Protein AF-A0A0F0CK89-F1 (afdb_monomer_lite)

Foldseek 3Di:
DDDDDDDDDDDDDDDDDDDDDDDDDDDDDPPPPVPPPPPPDLKDWDPDQVRQCVQQVHGDDDPDDDPQWDAWTWIHRGVFKIWTWIAGPVSQWIWIWMDTVPDDPTDTDTDGRD

pLDDT: mean 71.27, std 21.08, range [36.25, 97.25]

Sequence (114 aa):
MMKEIAVLTLCAMMLCDPAVGSGLDAAGEPALAGSMAGMVNPFTECGSLNEAGRRAGFEIQVMKMPEDWGKPVIRVSEERMIELIFRDAAHDREIRVRKAVGSGEMKQLVKNVR

Radius of gyration: 24.5 Å; chains: 1; bounding box: 65×35×48 Å

Secondary structure (DSSP, 8-state):
-----------PPPP---------------------TT-----EEESSHHHHHHHHTS----S---TTSPPPEEEEETTTEEEEEEE-TTS--EEEEEEETT--S--EEEE---

Structure (mmCIF, N/CA/C/O backbone):
data_AF-A0A0F0CK89-F1
#
_entry.id   AF-A0A0F0CK89-F1
#
loop_
_atom_site.group_PDB
_atom_site.id
_atom_site.type_symbol
_atom_site.label_atom_id
_atom_site.label_alt_id
_atom_site.label_comp_id
_atom_site.label_asym_id
_atom_site.label_entity_id
_atom_site.label_seq_id
_atom_site.pdbx_PDB_ins_code
_atom_site.Cartn_x
_atom_site.Cartn_y
_atom_site.Cartn_z
_atom_site.occupancy
_atom_site.B_iso_or_equiv
_atom_site.auth_seq_id
_atom_si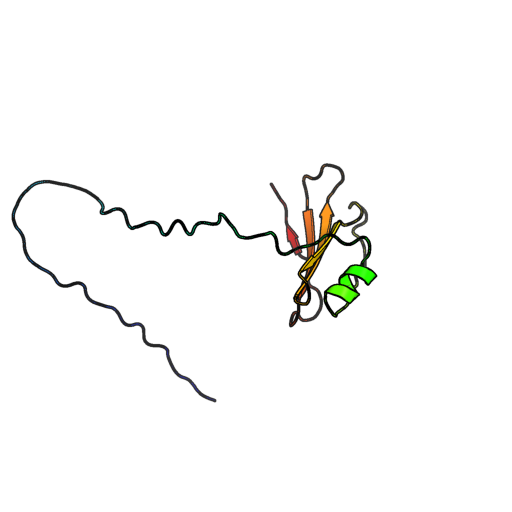te.auth_comp_id
_atom_site.auth_asym_id
_atom_site.auth_atom_id
_atom_site.pdbx_PDB_model_num
ATOM 1 N N . MET A 1 1 ? -34.838 -17.317 14.035 1.00 47.00 1 MET A N 1
ATOM 2 C CA . MET A 1 1 ? -35.070 -17.567 12.597 1.00 47.00 1 MET A CA 1
ATOM 3 C C . MET A 1 1 ? -36.245 -16.709 12.179 1.00 47.00 1 MET A C 1
ATOM 5 O O . MET A 1 1 ? -37.352 -16.992 12.608 1.00 47.00 1 MET A O 1
ATOM 9 N N . MET A 1 2 ? -35.987 -15.631 11.444 1.00 41.84 2 MET A N 1
ATOM 10 C CA . MET A 1 2 ? -37.009 -14.691 10.979 1.00 41.84 2 MET A CA 1
ATOM 11 C C . MET A 1 2 ? -36.812 -14.546 9.471 1.00 41.84 2 MET A C 1
ATOM 13 O O . MET A 1 2 ? -35.717 -14.223 9.015 1.00 41.84 2 MET A O 1
ATOM 17 N N . LYS A 1 3 ? -37.841 -14.934 8.719 1.00 51.50 3 LYS A N 1
ATOM 18 C CA . LYS A 1 3 ? -37.938 -14.870 7.260 1.00 51.50 3 LYS A CA 1
ATOM 19 C C . LYS A 1 3 ? -38.957 -13.786 6.944 1.00 51.50 3 LYS A C 1
ATOM 21 O O . LYS A 1 3 ? -40.140 -14.059 7.082 1.00 51.50 3 LYS A O 1
ATOM 26 N N . GLU A 1 4 ? -38.518 -12.610 6.521 1.00 47.00 4 GLU A N 1
ATOM 27 C CA . GLU A 1 4 ? -39.405 -11.521 6.082 1.00 47.00 4 GLU A CA 1
ATOM 28 C C . GLU A 1 4 ? -38.645 -10.768 4.974 1.00 47.00 4 GLU A C 1
ATOM 30 O O . GLU A 1 4 ? -37.678 -10.065 5.239 1.00 47.00 4 GLU A O 1
ATOM 35 N N . ILE A 1 5 ? -38.739 -11.202 3.712 1.00 54.81 5 ILE A N 1
ATOM 36 C CA . ILE A 1 5 ? -39.702 -10.743 2.692 1.00 54.81 5 ILE A CA 1
ATOM 37 C C . ILE A 1 5 ? -39.852 -9.216 2.717 1.00 54.81 5 ILE A C 1
ATOM 39 O O . ILE A 1 5 ? -40.748 -8.675 3.355 1.00 54.81 5 ILE A O 1
ATOM 43 N N . ALA A 1 6 ? -38.973 -8.534 1.980 1.00 51.34 6 ALA A N 1
ATOM 44 C CA . ALA A 1 6 ? -39.154 -7.134 1.625 1.00 51.34 6 ALA A CA 1
ATOM 45 C C . ALA A 1 6 ? -39.894 -7.046 0.282 1.00 51.34 6 ALA A C 1
ATOM 47 O O . ALA A 1 6 ? -39.439 -7.537 -0.751 1.00 51.34 6 ALA A O 1
ATOM 48 N N . VAL A 1 7 ? -41.078 -6.455 0.376 1.00 49.66 7 VAL A N 1
ATOM 49 C CA . VAL A 1 7 ? -42.101 -6.215 -0.639 1.00 49.66 7 VAL A CA 1
ATOM 50 C C . VAL A 1 7 ? -41.575 -5.312 -1.765 1.00 49.66 7 VAL A C 1
ATOM 52 O O . VAL A 1 7 ? -41.094 -4.210 -1.515 1.00 49.66 7 VAL A O 1
ATOM 55 N N . LEU A 1 8 ? -41.705 -5.773 -3.014 1.00 49.28 8 LEU A N 1
ATOM 56 C CA . LEU A 1 8 ? -41.573 -4.959 -4.227 1.00 49.28 8 LEU A CA 1
ATOM 57 C C . LEU A 1 8 ? -42.870 -4.162 -4.420 1.00 49.28 8 LEU A C 1
ATOM 59 O O . LEU A 1 8 ? -43.863 -4.691 -4.918 1.00 49.28 8 LEU A O 1
ATOM 63 N N . THR A 1 9 ? -42.868 -2.894 -4.017 1.00 62.44 9 THR A N 1
ATOM 64 C CA . THR A 1 9 ? -43.972 -1.971 -4.304 1.00 62.44 9 THR A CA 1
ATOM 65 C C . THR A 1 9 ? -43.781 -1.378 -5.697 1.00 62.44 9 THR A C 1
ATOM 67 O O . THR A 1 9 ? -42.932 -0.518 -5.918 1.00 62.44 9 THR A O 1
ATOM 70 N N . LEU A 1 10 ? -44.580 -1.870 -6.642 1.00 47.88 10 LEU A N 1
ATOM 71 C CA . LEU A 1 10 ? -44.727 -1.350 -7.996 1.00 47.88 10 LEU A CA 1
ATOM 72 C C . LEU A 1 10 ? -45.725 -0.181 -7.960 1.00 47.88 10 LEU A C 1
ATOM 74 O O . LEU A 1 10 ? -46.928 -0.401 -7.832 1.00 47.88 10 LEU A O 1
ATOM 78 N N . CYS A 1 11 ? -45.252 1.061 -8.057 1.00 47.34 11 CYS A N 1
ATOM 79 C CA . CYS A 1 11 ? -46.149 2.199 -8.250 1.00 47.34 11 CYS A CA 1
ATOM 80 C C . CYS A 1 11 ? -46.533 2.295 -9.730 1.00 47.34 11 CYS A C 1
ATOM 82 O O . CYS A 1 11 ? -45.717 2.652 -10.579 1.00 47.34 11 CYS A O 1
ATOM 84 N N . ALA A 1 12 ? -47.788 1.956 -10.023 1.00 52.62 12 ALA A N 1
ATOM 85 C CA . ALA A 1 12 ? -48.433 2.190 -11.305 1.00 52.62 12 ALA A CA 1
ATOM 86 C C . ALA A 1 12 ? -48.516 3.700 -11.579 1.00 52.62 12 ALA A C 1
ATOM 88 O O . ALA A 1 12 ? -49.108 4.444 -10.796 1.00 52.62 12 ALA A O 1
ATOM 89 N N . MET A 1 13 ? -47.929 4.156 -12.686 1.00 59.78 13 MET A N 1
ATOM 90 C CA . MET A 1 13 ? -48.152 5.515 -13.175 1.00 59.78 13 MET A CA 1
ATOM 91 C C . MET A 1 13 ? -49.500 5.569 -13.892 1.00 59.78 13 MET A C 1
ATOM 93 O O . MET A 1 13 ? -49.777 4.776 -14.791 1.00 59.78 13 MET A O 1
ATOM 97 N N . MET A 1 14 ? -50.343 6.488 -13.424 1.00 55.16 14 MET A N 1
ATOM 98 C CA . MET A 1 14 ? -51.661 6.787 -13.967 1.00 55.16 14 MET A CA 1
ATOM 99 C C . MET A 1 14 ? -51.581 7.174 -15.446 1.00 55.16 14 MET A C 1
ATOM 101 O O . MET A 1 14 ? -50.782 8.022 -15.840 1.00 55.16 14 MET A O 1
ATOM 105 N N . LEU A 1 15 ? -52.473 6.572 -16.230 1.00 51.78 15 LEU A N 1
ATOM 106 C CA . LEU A 1 15 ? -52.907 7.056 -17.534 1.00 51.78 15 LEU A CA 1
ATOM 107 C C . LEU A 1 15 ? -53.704 8.357 -17.359 1.00 51.78 15 LEU A C 1
ATOM 109 O O . LEU A 1 15 ? -54.662 8.382 -16.588 1.00 51.78 15 LEU A O 1
ATOM 113 N N . CYS A 1 16 ? -53.348 9.386 -18.128 1.00 47.84 16 CYS A N 1
ATOM 114 C CA . CYS A 1 16 ? -54.278 10.418 -18.580 1.00 47.84 16 CYS A CA 1
ATOM 115 C C . CYS A 1 16 ? -54.104 10.591 -20.096 1.00 47.84 16 CYS A C 1
ATOM 117 O O . CYS A 1 16 ? -52.998 10.790 -20.595 1.00 47.84 16 CYS A O 1
ATOM 119 N N . ASP A 1 17 ? -55.235 10.446 -20.775 1.00 45.72 17 ASP A N 1
ATOM 120 C CA . ASP A 1 17 ? -55.509 10.353 -22.211 1.0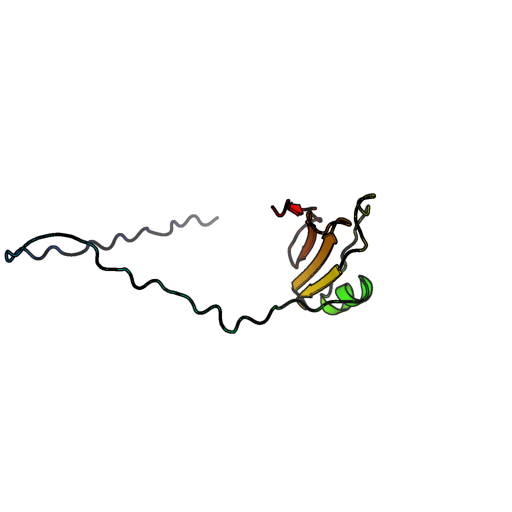0 45.72 17 ASP A CA 1
ATOM 121 C C . ASP A 1 17 ? -55.280 11.659 -23.030 1.00 45.72 17 ASP A C 1
ATOM 123 O O . ASP A 1 17 ? -54.935 12.697 -22.460 1.00 45.72 17 ASP A O 1
ATOM 127 N N . PRO A 1 18 ? -55.408 11.619 -24.380 1.00 50.53 18 PRO A N 1
ATOM 128 C CA . PRO A 1 18 ? -54.529 12.315 -25.318 1.00 50.53 18 PRO A CA 1
ATOM 129 C C . PRO A 1 18 ? -55.102 13.619 -25.889 1.00 50.53 18 PRO A C 1
ATOM 131 O O . PRO A 1 18 ? -56.289 13.731 -26.190 1.00 50.53 18 PRO A O 1
ATOM 134 N N . ALA A 1 19 ? -54.218 14.572 -26.187 1.00 41.25 19 ALA A N 1
ATOM 135 C CA . ALA A 1 19 ? -54.486 15.646 -27.137 1.00 41.25 19 ALA A CA 1
ATOM 136 C C . ALA A 1 19 ? -53.290 15.782 -28.096 1.00 41.25 19 ALA A C 1
ATOM 138 O O . ALA A 1 19 ? -52.221 16.261 -27.738 1.00 41.25 19 ALA A O 1
ATOM 139 N N . VAL A 1 20 ? -53.514 15.244 -29.296 1.00 44.72 20 VAL A N 1
ATOM 140 C CA . VAL A 1 20 ? -52.796 15.348 -30.578 1.00 44.72 20 VAL A CA 1
ATOM 141 C C . VAL A 1 20 ? -51.655 16.379 -30.699 1.00 44.72 20 VAL A C 1
ATOM 143 O O . VAL A 1 20 ? -51.853 17.576 -30.516 1.00 44.72 20 VAL A O 1
ATOM 146 N N . GLY A 1 21 ? -50.487 15.913 -31.169 1.00 37.84 21 GLY A N 1
ATOM 147 C CA . GLY A 1 21 ? -49.463 16.785 -31.758 1.00 37.84 21 GLY A CA 1
ATOM 148 C C . GLY A 1 21 ? -48.035 16.226 -31.793 1.00 37.84 21 GLY A C 1
ATOM 149 O O . GLY A 1 21 ? -47.197 16.692 -31.040 1.00 37.84 21 GLY A O 1
ATOM 150 N N . SER A 1 22 ? -47.768 15.269 -32.689 1.00 40.66 22 SER A N 1
ATOM 151 C CA . SER A 1 22 ? -46.455 14.915 -33.277 1.00 40.66 22 SER A CA 1
ATOM 152 C C . SER A 1 22 ? -45.212 14.708 -32.381 1.00 40.66 22 SER A C 1
ATOM 154 O O . SER A 1 22 ? -44.481 15.644 -32.094 1.00 40.66 22 SER A O 1
ATOM 156 N N . GLY A 1 23 ? -44.884 13.427 -32.151 1.00 36.59 23 GLY A N 1
ATOM 157 C CA . GLY A 1 23 ? -43.559 12.846 -32.440 1.00 36.59 23 GLY A CA 1
ATOM 158 C C . GLY A 1 23 ? -42.375 13.110 -31.492 1.00 36.59 23 GLY A C 1
ATOM 159 O O . GLY A 1 23 ? -41.747 14.149 -31.618 1.00 36.59 23 GLY A O 1
ATOM 160 N N . LEU A 1 24 ? -42.027 12.078 -30.694 1.00 38.62 24 LEU A N 1
ATOM 161 C CA . LEU A 1 24 ? -40.669 11.517 -30.456 1.00 38.62 24 LEU A CA 1
ATOM 162 C C . LEU A 1 24 ? -39.568 12.506 -29.978 1.00 38.62 24 LEU A C 1
ATOM 164 O O . LEU A 1 24 ? -39.221 13.435 -30.688 1.00 38.62 24 LEU A O 1
ATOM 168 N N . ASP A 1 25 ? -38.873 12.383 -28.845 1.00 37.06 25 ASP A N 1
ATOM 169 C CA . ASP A 1 25 ? -38.641 11.296 -27.896 1.00 37.06 25 ASP A CA 1
ATOM 170 C C . ASP A 1 25 ? -38.029 11.870 -26.598 1.00 37.06 25 ASP A C 1
ATOM 172 O O . ASP A 1 25 ? -37.369 12.908 -26.603 1.00 37.06 25 ASP A O 1
ATOM 176 N N . ALA A 1 26 ? -38.197 11.099 -25.520 1.00 38.50 26 ALA A N 1
ATOM 177 C CA . ALA A 1 26 ? -37.358 11.032 -24.322 1.00 38.50 26 ALA A CA 1
ATOM 178 C C . ALA A 1 26 ? -37.196 12.305 -23.467 1.00 38.50 26 ALA A C 1
ATOM 180 O O . ALA A 1 26 ? -36.268 13.102 -23.608 1.00 38.50 26 ALA A O 1
ATOM 181 N N . ALA A 1 27 ? -38.043 12.373 -22.437 1.00 37.66 27 ALA A N 1
ATOM 182 C CA . ALA A 1 27 ? -37.717 13.014 -21.173 1.00 37.66 27 ALA A CA 1
ATOM 183 C C . ALA A 1 27 ? -36.342 12.522 -20.689 1.00 37.66 27 ALA A C 1
ATOM 185 O O . ALA A 1 27 ? -36.180 11.357 -20.325 1.00 37.66 27 ALA A O 1
ATOM 186 N N . GLY A 1 28 ? -35.351 13.412 -20.712 1.00 36.25 28 GLY A N 1
ATOM 187 C CA . GLY A 1 28 ? -34.093 13.189 -20.021 1.00 36.25 28 GLY A CA 1
ATOM 188 C C . GLY A 1 28 ? -34.385 13.053 -18.534 1.00 36.25 28 GLY A C 1
ATOM 189 O O . GLY A 1 28 ? -34.846 14.004 -17.900 1.00 36.25 28 GLY A O 1
ATOM 190 N N . GLU A 1 29 ? -34.146 11.861 -17.990 1.00 44.38 29 GLU A N 1
ATOM 191 C CA . GLU A 1 29 ? -34.015 11.663 -16.552 1.00 44.38 29 GLU A CA 1
ATOM 192 C C . GLU A 1 29 ? -33.093 12.754 -15.984 1.00 44.38 29 GLU A C 1
ATOM 194 O O . GLU A 1 29 ? -32.077 13.075 -16.615 1.00 44.38 29 GLU A O 1
ATOM 199 N N . PRO A 1 30 ? -33.374 13.328 -14.800 1.00 44.78 30 PRO A N 1
ATOM 200 C CA . PRO A 1 30 ? -32.343 14.058 -14.097 1.00 44.78 30 PRO A CA 1
ATOM 201 C C . PRO A 1 30 ? -31.264 13.034 -13.754 1.00 44.78 30 PRO A C 1
ATOM 203 O O . PRO A 1 30 ? -31.383 12.279 -12.790 1.00 44.78 30 PRO A O 1
ATOM 206 N N . ALA A 1 31 ? -30.212 12.991 -14.570 1.00 43.03 31 ALA A N 1
ATOM 207 C CA . ALA A 1 31 ? -28.970 12.367 -14.187 1.00 43.03 31 ALA A CA 1
ATOM 208 C C . ALA A 1 31 ? -28.598 13.004 -12.849 1.00 43.03 31 ALA A C 1
ATOM 210 O O . ALA A 1 31 ? -28.225 14.178 -12.783 1.00 43.03 31 ALA A O 1
ATOM 211 N N . LEU A 1 32 ? -28.746 12.237 -11.770 1.00 47.50 32 LEU A N 1
ATOM 212 C CA . LEU A 1 32 ? -28.064 12.478 -10.514 1.00 47.50 32 LEU A CA 1
ATOM 213 C C . LEU A 1 32 ? -26.571 12.358 -10.826 1.00 47.50 32 LEU A C 1
ATOM 215 O O . LEU A 1 32 ? -25.927 11.352 -10.540 1.00 47.50 32 LEU A O 1
ATOM 219 N N . ALA A 1 33 ? -26.019 13.397 -11.449 1.00 45.19 33 ALA A N 1
ATOM 220 C CA . ALA A 1 33 ? -24.611 13.709 -11.434 1.00 45.19 33 ALA A CA 1
ATOM 221 C C . ALA A 1 33 ? -24.301 14.080 -9.984 1.00 45.19 33 ALA A C 1
ATOM 223 O O . ALA A 1 33 ? -24.235 15.251 -9.611 1.00 45.19 33 ALA A O 1
ATOM 224 N N . GLY A 1 34 ? -24.218 13.053 -9.134 1.00 45.06 34 GLY A N 1
ATOM 225 C CA . GLY A 1 34 ? -23.713 13.172 -7.783 1.00 45.06 34 GLY A CA 1
ATOM 226 C C . GLY A 1 34 ? -22.341 13.809 -7.892 1.00 45.06 34 GLY A C 1
ATOM 227 O O . GLY A 1 34 ? -21.405 13.206 -8.413 1.00 45.06 34 GLY A O 1
ATOM 228 N N . SER A 1 35 ? -22.261 15.069 -7.481 1.00 50.94 35 SER A N 1
ATOM 229 C CA . SER A 1 35 ? -21.038 15.849 -7.497 1.00 50.94 35 SER A CA 1
ATOM 230 C C . SER A 1 35 ? -19.971 15.098 -6.698 1.00 50.94 35 SER A C 1
ATOM 232 O O . SER A 1 35 ? -20.022 15.050 -5.473 1.00 50.94 35 SER A O 1
ATOM 234 N N . MET A 1 36 ? -19.004 14.482 -7.384 1.00 55.31 36 MET A N 1
ATOM 235 C CA . MET A 1 36 ? -17.806 13.919 -6.746 1.00 55.31 36 MET A CA 1
ATOM 236 C C . MET A 1 36 ? -16.808 15.021 -6.337 1.00 55.31 36 MET A C 1
ATOM 238 O O . MET A 1 36 ? -15.735 14.724 -5.809 1.00 55.31 36 MET A O 1
ATOM 242 N N . ALA A 1 37 ? -17.141 16.297 -6.570 1.00 51.91 37 ALA A N 1
ATOM 243 C CA . ALA A 1 37 ? -16.337 17.441 -6.168 1.00 51.91 37 ALA A CA 1
ATOM 244 C C . ALA A 1 37 ? -16.419 17.625 -4.643 1.00 51.91 37 ALA A C 1
ATOM 246 O O . ALA A 1 37 ? -17.348 18.238 -4.125 1.00 51.91 37 ALA A O 1
ATOM 247 N N . GLY A 1 38 ? -15.447 17.059 -3.924 1.00 59.22 38 GLY A N 1
ATOM 248 C CA . GLY A 1 38 ? -15.295 17.238 -2.475 1.00 59.22 38 GLY A CA 1
ATOM 249 C C . GLY A 1 38 ? -14.939 15.975 -1.693 1.00 59.22 38 GLY A C 1
ATOM 250 O O . GLY A 1 38 ? -14.649 16.067 -0.502 1.00 59.22 38 GLY A O 1
ATOM 251 N N . MET A 1 39 ? -14.921 14.798 -2.326 1.00 71.12 39 MET A N 1
ATOM 252 C CA . MET A 1 39 ? -14.531 13.570 -1.632 1.00 71.12 39 MET A CA 1
ATOM 253 C C . MET A 1 39 ? -13.001 13.503 -1.522 1.00 71.12 39 MET A C 1
ATOM 255 O O . MET A 1 39 ? -12.309 13.060 -2.437 1.00 71.12 39 MET A O 1
ATOM 259 N N . VAL A 1 40 ? -12.466 14.006 -0.406 1.00 84.94 40 VAL A N 1
ATOM 260 C CA . VAL A 1 40 ? -11.037 13.913 -0.075 1.00 84.94 40 VAL A CA 1
ATOM 261 C C . VAL A 1 40 ? -10.626 12.440 -0.063 1.00 84.94 40 VAL A C 1
ATOM 263 O O . VAL A 1 40 ? -11.331 11.602 0.501 1.00 84.94 40 VAL A O 1
ATOM 266 N N . ASN A 1 41 ? -9.489 12.117 -0.687 1.00 85.69 41 ASN A N 1
ATOM 267 C CA . ASN A 1 41 ? -8.924 10.771 -0.629 1.00 85.69 41 ASN A CA 1
ATOM 268 C C . ASN A 1 41 ? -8.677 10.387 0.847 1.00 85.69 41 ASN A C 1
ATOM 270 O O . ASN A 1 41 ? -7.857 11.033 1.495 1.00 85.69 41 ASN A O 1
ATOM 274 N N . PRO A 1 42 ? -9.337 9.344 1.381 1.00 88.75 42 PRO A N 1
ATOM 275 C CA . PRO A 1 42 ? -9.263 9.000 2.801 1.00 88.75 42 PRO A CA 1
ATOM 276 C C . PRO A 1 42 ? -7.975 8.255 3.186 1.00 88.75 42 PRO A C 1
ATOM 278 O O . PRO A 1 42 ? -7.864 7.791 4.320 1.00 88.75 42 PRO A O 1
ATOM 281 N N . PHE A 1 43 ? -7.045 8.066 2.244 1.00 95.25 43 PHE A N 1
ATOM 282 C CA . PHE A 1 43 ? -5.785 7.370 2.468 1.00 95.25 43 PHE A CA 1
ATOM 283 C C . PHE A 1 43 ? -4.625 8.338 2.664 1.00 95.25 43 PHE A C 1
ATOM 285 O O . PHE A 1 43 ? -4.374 9.199 1.822 1.00 95.25 43 PHE A O 1
ATOM 292 N N . THR A 1 44 ? -3.845 8.078 3.707 1.00 96.19 44 THR A N 1
ATOM 293 C CA . THR A 1 44 ? -2.572 8.746 3.984 1.00 96.19 44 THR A CA 1
ATOM 294 C C . THR A 1 44 ? -1.429 7.760 3.782 1.00 96.19 44 THR A C 1
ATOM 296 O O . THR A 1 44 ? -1.529 6.603 4.194 1.00 96.19 44 THR A O 1
ATOM 299 N N . GLU A 1 45 ? -0.340 8.188 3.143 1.00 97.00 45 GLU A N 1
ATOM 300 C CA . GLU A 1 45 ? 0.849 7.344 2.977 1.00 97.00 45 GLU A CA 1
ATOM 301 C C . GLU A 1 45 ? 1.614 7.180 4.298 1.00 97.00 45 GLU A C 1
ATOM 303 O O . GLU A 1 45 ? 1.616 8.065 5.153 1.00 97.00 45 GLU A O 1
ATOM 308 N N . CYS A 1 46 ? 2.247 6.026 4.482 1.00 96.94 46 CYS A N 1
ATOM 309 C CA . CYS A 1 46 ? 3.049 5.680 5.653 1.00 96.94 46 CYS A CA 1
ATOM 310 C C . CYS A 1 46 ? 4.435 5.210 5.210 1.00 96.94 46 CYS A C 1
ATOM 312 O O . CYS A 1 46 ? 4.583 4.558 4.176 1.00 96.94 46 CYS A O 1
ATOM 314 N N . GLY A 1 47 ? 5.452 5.472 6.030 1.00 96.19 47 GLY A N 1
ATOM 315 C CA . GLY A 1 47 ? 6.821 5.030 5.755 1.00 96.19 47 GLY A CA 1
ATOM 316 C C . GLY A 1 47 ? 7.070 3.556 6.090 1.00 96.19 47 GLY A C 1
ATOM 317 O O . GLY A 1 47 ? 8.089 2.996 5.691 1.00 96.19 47 GLY A O 1
ATOM 318 N N . SER A 1 48 ? 6.171 2.912 6.846 1.00 95.12 48 SER A N 1
ATOM 319 C CA . SER A 1 48 ? 6.331 1.516 7.275 1.00 95.12 48 SER A CA 1
ATOM 320 C C . SER A 1 48 ? 5.004 0.822 7.602 1.00 95.12 48 SER A C 1
ATOM 322 O O . SER A 1 48 ? 4.005 1.471 7.915 1.00 95.12 48 SER A O 1
ATOM 324 N N . LEU A 1 49 ? 5.017 -0.518 7.611 1.00 93.62 49 LEU A N 1
ATOM 325 C CA . LEU A 1 49 ? 3.876 -1.337 8.046 1.00 93.62 49 LEU A CA 1
ATOM 326 C C . LEU A 1 49 ? 3.532 -1.124 9.525 1.00 93.62 49 LEU A C 1
ATOM 328 O O . LEU A 1 49 ? 2.361 -1.128 9.883 1.00 93.62 49 LEU A O 1
ATOM 332 N N . ASN A 1 50 ? 4.540 -0.902 10.372 1.00 95.19 50 ASN A N 1
ATOM 333 C CA . ASN A 1 50 ? 4.343 -0.634 11.797 1.00 95.19 50 ASN A CA 1
ATOM 334 C C . ASN A 1 50 ? 3.613 0.702 12.014 1.00 95.19 50 ASN A C 1
ATOM 336 O O . ASN A 1 50 ? 2.677 0.790 12.802 1.00 95.19 50 ASN A O 1
ATOM 340 N N . GLU A 1 51 ? 4.002 1.748 11.281 1.00 96.81 51 GLU A N 1
ATOM 341 C CA . GLU A 1 51 ? 3.288 3.025 11.318 1.00 96.81 51 GLU A CA 1
ATOM 342 C C . GLU A 1 51 ? 1.833 2.878 10.857 1.00 96.81 51 GLU A C 1
ATOM 344 O O . GLU A 1 51 ? 0.928 3.322 11.563 1.00 96.81 51 GLU A O 1
ATOM 349 N N . ALA A 1 52 ? 1.607 2.215 9.719 1.00 95.50 52 ALA A N 1
ATOM 350 C CA . ALA A 1 52 ? 0.260 1.957 9.219 1.00 95.50 52 ALA A CA 1
ATOM 351 C C . ALA A 1 52 ? -0.573 1.148 10.227 1.00 95.50 52 ALA A C 1
ATOM 353 O O . ALA A 1 52 ? -1.734 1.473 10.459 1.00 95.50 52 ALA A O 1
ATOM 354 N N . GLY A 1 53 ? 0.035 0.152 10.877 1.00 93.75 53 GLY A N 1
ATOM 355 C CA . GLY A 1 53 ? -0.601 -0.665 11.906 1.00 93.75 53 GLY A CA 1
ATOM 356 C C . GLY A 1 53 ? -1.057 0.140 13.118 1.00 93.75 53 GLY A C 1
ATOM 357 O O . GLY A 1 53 ? -2.207 0.018 13.538 1.00 93.75 53 GLY A O 1
ATOM 358 N N . ARG A 1 54 ? -0.201 1.038 13.626 1.00 95.06 54 ARG A N 1
ATOM 359 C CA . ARG A 1 54 ? -0.565 1.943 14.728 1.00 95.06 54 ARG A CA 1
ATOM 360 C C . ARG A 1 54 ? -1.739 2.854 14.375 1.00 95.06 54 ARG A C 1
ATOM 362 O O . ARG A 1 54 ? -2.607 3.050 15.214 1.00 95.06 54 ARG A O 1
ATOM 369 N N . ARG A 1 55 ? -1.778 3.394 13.150 1.00 95.25 55 ARG A N 1
ATOM 370 C CA . ARG A 1 55 ? -2.871 4.275 12.691 1.00 95.25 55 ARG A CA 1
ATOM 371 C C . ARG A 1 55 ? -4.167 3.519 12.377 1.00 95.25 55 ARG A C 1
ATOM 373 O O . ARG A 1 55 ? -5.253 4.074 12.494 1.00 95.25 55 ARG A O 1
ATOM 380 N N . ALA A 1 5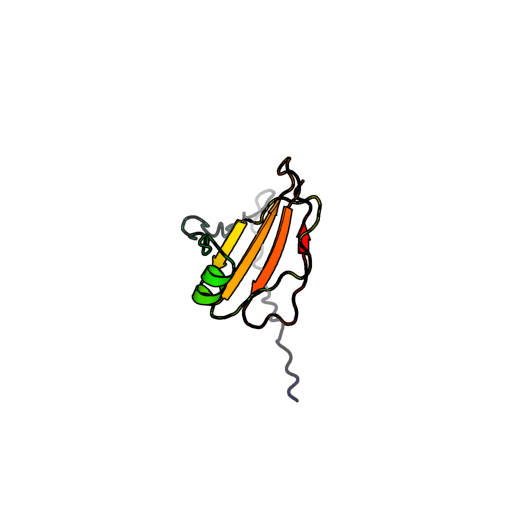6 ? -4.068 2.262 11.949 1.00 92.38 56 ALA A N 1
ATOM 381 C CA . ALA A 1 56 ? -5.228 1.433 11.629 1.00 92.38 56 ALA A CA 1
ATOM 382 C C . ALA A 1 56 ? -5.825 0.718 12.852 1.00 92.38 56 ALA A C 1
ATOM 384 O O . ALA A 1 56 ? -6.974 0.290 12.798 1.00 92.38 56 ALA A O 1
ATOM 385 N N . GLY A 1 57 ? -5.046 0.536 13.922 1.00 92.75 57 GLY A N 1
ATOM 386 C CA . GLY A 1 57 ? -5.431 -0.270 15.085 1.00 92.75 57 GLY A CA 1
ATOM 387 C C . GLY A 1 57 ? -5.290 -1.785 14.874 1.00 92.75 57 GLY A C 1
ATOM 388 O O . GLY A 1 57 ? -5.747 -2.565 15.705 1.00 92.75 57 GLY A O 1
ATOM 389 N N . PHE A 1 58 ? -4.674 -2.226 13.772 1.00 91.56 58 PHE A N 1
ATOM 390 C CA . PHE A 1 58 ? -4.417 -3.637 13.468 1.00 91.56 58 PHE A CA 1
ATOM 391 C C . PHE A 1 58 ? -3.241 -3.792 12.506 1.00 91.56 58 PHE A C 1
ATOM 393 O O . PHE A 1 58 ? -2.947 -2.903 11.719 1.00 91.56 58 PHE A O 1
ATOM 400 N N . GLU A 1 59 ? -2.593 -4.954 12.508 1.00 90.81 59 GLU A N 1
ATOM 401 C CA . GLU A 1 59 ? -1.444 -5.219 11.638 1.00 90.81 59 GLU A CA 1
ATOM 402 C C . GLU A 1 59 ? -1.825 -5.929 10.335 1.00 90.81 59 GLU A C 1
ATOM 404 O O . GLU A 1 59 ? -2.796 -6.694 10.266 1.00 90.81 59 GLU A O 1
ATOM 409 N N . ILE A 1 60 ? -0.996 -5.731 9.309 1.00 87.62 60 ILE A N 1
ATOM 410 C CA . ILE A 1 60 ? -1.007 -6.485 8.057 1.00 87.62 60 ILE A CA 1
ATOM 411 C C . ILE A 1 60 ? 0.354 -7.171 7.877 1.00 87.62 60 ILE A C 1
ATOM 413 O O . ILE A 1 60 ? 1.395 -6.541 8.045 1.00 87.62 60 ILE A O 1
ATOM 417 N N . GLN A 1 61 ?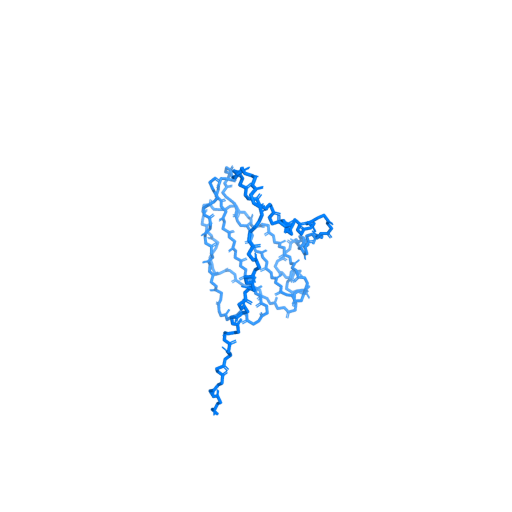 0.350 -8.458 7.529 1.00 82.56 61 GLN A N 1
ATOM 418 C CA . GLN A 1 61 ? 1.565 -9.230 7.260 1.00 82.56 61 GLN A CA 1
ATOM 419 C C . GLN A 1 61 ? 1.504 -9.784 5.841 1.00 82.56 61 GLN A C 1
ATOM 421 O O . GLN A 1 61 ? 0.513 -10.405 5.469 1.00 82.56 61 GLN A O 1
ATOM 426 N N . VAL A 1 62 ? 2.551 -9.562 5.048 1.00 76.44 62 VAL A N 1
ATOM 427 C CA . VAL A 1 62 ? 2.668 -10.125 3.697 1.00 76.44 62 VAL A CA 1
ATOM 428 C C . VAL A 1 62 ? 3.697 -11.246 3.742 1.00 76.44 62 VAL A C 1
ATOM 430 O O . VAL A 1 62 ? 4.876 -10.991 3.958 1.00 76.44 62 VAL A O 1
ATOM 433 N N . MET A 1 63 ? 3.236 -12.482 3.545 1.00 67.44 63 MET A N 1
ATOM 434 C CA . MET A 1 63 ? 4.048 -13.698 3.705 1.00 67.44 63 MET A CA 1
ATOM 435 C C . MET A 1 63 ? 5.153 -13.831 2.648 1.00 67.44 63 MET A C 1
ATOM 437 O O . MET A 1 63 ? 6.215 -14.379 2.927 1.00 67.44 63 MET A O 1
ATOM 441 N N . LYS A 1 64 ? 4.919 -13.331 1.429 1.00 72.00 64 LYS A N 1
ATOM 442 C CA . LYS A 1 64 ? 5.914 -13.315 0.354 1.00 72.00 64 LYS A CA 1
ATOM 443 C C . LYS A 1 64 ? 5.720 -12.077 -0.516 1.00 72.00 64 LYS A C 1
ATOM 445 O O . LYS A 1 64 ? 4.632 -11.858 -1.046 1.00 72.00 64 LYS A O 1
ATOM 450 N N . MET A 1 65 ? 6.772 -11.272 -0.660 1.00 71.12 65 MET A N 1
ATOM 451 C CA . MET A 1 65 ? 6.800 -10.204 -1.660 1.00 71.12 65 MET A CA 1
ATOM 452 C C . MET A 1 65 ? 6.925 -10.843 -3.050 1.00 71.12 65 MET A C 1
ATOM 454 O O . MET A 1 65 ? 7.733 -11.761 -3.210 1.00 71.12 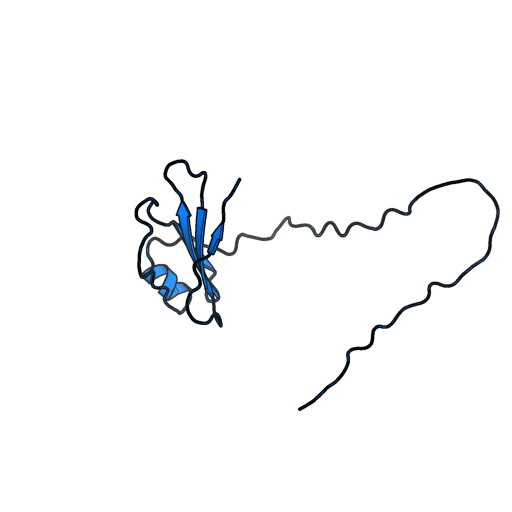65 MET A O 1
ATOM 458 N N . PRO A 1 66 ? 6.141 -10.415 -4.050 1.00 71.19 66 PRO A N 1
ATOM 459 C CA . PRO A 1 66 ? 6.300 -10.926 -5.406 1.00 71.19 66 PRO A CA 1
ATOM 460 C C . PRO A 1 66 ? 7.692 -10.541 -5.944 1.00 71.19 66 PRO A C 1
ATOM 462 O O . PRO A 1 66 ? 8.041 -9.364 -5.919 1.00 71.19 66 PRO A O 1
ATOM 465 N N . GLU A 1 67 ? 8.487 -11.514 -6.396 1.00 72.81 67 GLU A N 1
ATOM 466 C CA . GLU A 1 67 ? 9.924 -11.333 -6.699 1.00 72.81 67 GLU A CA 1
ATOM 467 C C . GLU A 1 67 ? 10.198 -10.319 -7.831 1.00 72.81 67 GLU A C 1
ATOM 469 O O . GLU A 1 67 ? 11.237 -9.666 -7.822 1.00 72.81 67 GLU A O 1
ATOM 474 N N . ASP A 1 68 ? 9.229 -10.098 -8.727 1.00 82.62 68 ASP A N 1
ATOM 475 C CA . ASP A 1 68 ? 9.335 -9.166 -9.865 1.00 82.62 68 ASP A CA 1
ATOM 476 C C . ASP A 1 68 ? 8.733 -7.772 -9.606 1.00 82.62 68 ASP A C 1
ATOM 478 O O . ASP A 1 68 ? 8.543 -6.980 -10.533 1.00 82.62 68 ASP A O 1
ATOM 482 N N . TRP A 1 69 ? 8.351 -7.477 -8.363 1.00 85.00 69 TRP A N 1
ATOM 483 C CA . TRP A 1 69 ? 7.591 -6.275 -8.028 1.00 85.00 69 TRP A CA 1
ATOM 484 C C . TRP A 1 69 ? 8.384 -5.334 -7.126 1.00 85.00 69 TRP A C 1
ATOM 486 O O . TRP A 1 69 ? 9.100 -5.757 -6.218 1.00 85.00 69 TRP A O 1
ATOM 496 N N . GLY A 1 70 ? 8.240 -4.030 -7.369 1.00 85.31 70 GLY A N 1
ATOM 497 C CA . GLY A 1 70 ? 8.907 -3.003 -6.576 1.00 85.31 70 GLY A CA 1
ATOM 498 C C . GLY A 1 70 ? 8.438 -2.972 -5.118 1.00 85.31 70 GLY A C 1
ATOM 499 O O . GLY A 1 70 ? 7.440 -3.590 -4.735 1.00 85.31 70 GLY A O 1
ATOM 500 N N . LYS A 1 71 ? 9.147 -2.195 -4.288 1.00 89.19 71 LYS A N 1
ATOM 501 C CA . LYS A 1 71 ? 8.709 -1.914 -2.911 1.00 89.19 71 LYS A CA 1
ATOM 502 C C . LYS A 1 71 ? 7.296 -1.313 -2.928 1.00 89.19 71 LYS A C 1
ATOM 504 O O . LYS A 1 71 ? 7.034 -0.438 -3.755 1.00 89.19 71 LYS A O 1
ATOM 509 N N . PRO A 1 72 ? 6.396 -1.743 -2.029 1.00 92.25 72 PRO A N 1
ATOM 510 C CA . PRO A 1 72 ? 5.035 -1.247 -2.045 1.00 92.25 72 PRO A CA 1
ATOM 511 C C . PRO A 1 72 ? 4.954 0.190 -1.532 1.00 92.25 72 PRO A C 1
ATOM 513 O O . PRO A 1 72 ? 5.661 0.564 -0.595 1.00 92.25 72 PRO A O 1
ATOM 516 N N . VAL A 1 73 ? 4.007 0.955 -2.070 1.00 95.12 73 VAL A N 1
ATOM 517 C CA . VAL A 1 73 ? 3.482 2.142 -1.387 1.00 95.12 73 VAL A CA 1
ATOM 518 C C . VAL A 1 73 ? 2.540 1.661 -0.286 1.00 95.12 73 VAL A C 1
ATOM 520 O O . VAL A 1 73 ? 1.623 0.878 -0.550 1.00 95.12 73 VAL A O 1
ATOM 523 N N . ILE A 1 74 ? 2.775 2.111 0.946 1.00 96.06 74 ILE A N 1
ATOM 524 C CA . ILE A 1 74 ? 1.995 1.737 2.129 1.00 96.06 74 ILE A CA 1
ATOM 525 C C . ILE A 1 74 ? 1.076 2.900 2.461 1.00 96.06 74 ILE A C 1
ATOM 527 O O . ILE A 1 74 ? 1.549 4.016 2.659 1.00 96.06 74 ILE A O 1
ATOM 531 N N . ARG A 1 75 ? -0.232 2.656 2.527 1.00 97.25 75 ARG A N 1
ATOM 532 C CA . ARG A 1 75 ? -1.210 3.694 2.867 1.00 97.25 75 ARG A CA 1
ATOM 533 C C . ARG A 1 75 ? -2.239 3.172 3.847 1.00 97.25 75 ARG A C 1
ATOM 535 O O . ARG A 1 75 ? -2.547 1.982 3.863 1.00 97.25 75 ARG A O 1
ATOM 542 N N . VAL A 1 76 ? -2.789 4.072 4.646 1.00 96.25 76 VAL A N 1
ATOM 543 C CA . VAL A 1 76 ? -3.794 3.755 5.656 1.00 96.25 76 VAL A CA 1
ATOM 544 C C . VAL A 1 76 ? -4.996 4.671 5.506 1.00 96.25 76 VAL A C 1
ATOM 546 O O . VAL A 1 76 ? -4.850 5.871 5.295 1.00 96.25 76 VAL A O 1
ATOM 549 N N . SER A 1 77 ? -6.182 4.087 5.613 1.00 94.06 77 SER A N 1
ATOM 550 C CA . SER A 1 77 ? -7.391 4.802 5.996 1.00 94.06 77 SER A CA 1
ATOM 551 C C . SER A 1 77 ? -7.588 4.526 7.482 1.00 94.06 77 SER A C 1
ATOM 553 O O . SER A 1 77 ? -7.759 3.363 7.865 1.00 94.06 77 SER A O 1
ATOM 555 N N . GLU A 1 78 ? -7.450 5.567 8.303 1.00 87.75 78 GLU A N 1
ATOM 556 C CA . GLU A 1 78 ? -7.382 5.456 9.766 1.00 87.75 78 GLU A CA 1
ATOM 557 C C . GLU A 1 78 ? -8.545 4.634 10.325 1.00 87.75 78 GLU A C 1
ATOM 559 O O . GLU A 1 78 ? -9.679 4.742 9.854 1.00 87.75 78 GLU A O 1
ATOM 564 N N . GLU A 1 79 ? -8.222 3.747 11.271 1.00 84.06 79 GLU A N 1
ATOM 565 C CA . GLU A 1 79 ? -9.161 2.824 11.933 1.00 84.06 79 GLU A CA 1
ATOM 566 C C . GLU A 1 79 ? -9.956 1.889 10.997 1.00 84.06 79 GLU A C 1
ATOM 568 O O . GLU A 1 79 ? -10.871 1.191 11.434 1.00 84.06 79 GLU A O 1
ATOM 573 N N 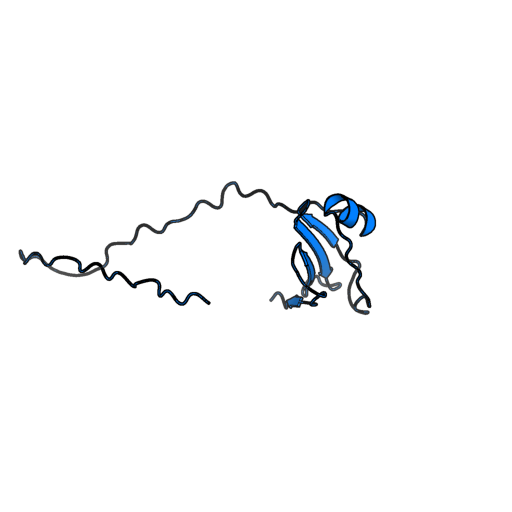. ARG A 1 80 ? -9.641 1.852 9.693 1.00 88.69 80 ARG A N 1
ATOM 574 C CA . ARG A 1 80 ? -10.455 1.148 8.689 1.00 88.69 80 ARG A CA 1
ATOM 575 C C . ARG A 1 80 ? -9.678 0.167 7.842 1.00 88.69 80 ARG A C 1
ATOM 577 O O . ARG A 1 80 ? -10.147 -0.956 7.661 1.00 88.69 80 ARG A O 1
ATOM 584 N N . MET A 1 81 ? -8.554 0.582 7.258 1.00 92.75 81 MET A N 1
ATOM 585 C CA . MET A 1 81 ? -7.883 -0.194 6.212 1.00 92.75 81 MET A CA 1
ATOM 586 C C . MET A 1 81 ? -6.395 0.121 6.096 1.00 92.75 81 MET A C 1
ATOM 588 O O . MET A 1 81 ? -6.015 1.284 6.043 1.00 92.75 81 MET A O 1
ATOM 592 N N . ILE A 1 82 ? -5.578 -0.915 5.914 1.00 94.44 82 ILE A N 1
ATOM 593 C CA . ILE A 1 82 ? -4.210 -0.789 5.398 1.00 94.44 82 ILE A CA 1
ATOM 594 C C . ILE A 1 82 ? -4.185 -1.292 3.952 1.00 94.44 82 ILE A C 1
ATOM 596 O O . ILE A 1 82 ? -4.723 -2.364 3.659 1.00 94.44 82 ILE A O 1
ATOM 600 N N . GLU A 1 83 ? -3.564 -0.527 3.054 1.00 94.00 83 GLU A N 1
ATOM 601 C CA . GLU A 1 83 ? -3.367 -0.844 1.639 1.00 94.00 83 GLU A CA 1
ATOM 602 C C . GLU A 1 83 ? -1.870 -0.872 1.303 1.00 94.00 83 GLU A C 1
ATOM 604 O O . GLU A 1 83 ? -1.125 0.052 1.627 1.00 94.00 83 GLU A O 1
ATOM 609 N N . LEU A 1 84 ? -1.449 -1.929 0.611 1.00 93.62 84 LEU A N 1
ATOM 610 C CA . LEU A 1 84 ? -0.122 -2.072 0.024 1.00 93.62 84 LEU A CA 1
ATOM 611 C C . LEU A 1 84 ? -0.271 -2.120 -1.487 1.00 93.62 84 LEU A C 1
ATOM 613 O O . LEU A 1 84 ? -0.986 -2.979 -2.008 1.00 93.62 84 LEU A O 1
ATOM 617 N N . ILE A 1 85 ? 0.402 -1.208 -2.178 1.00 92.88 85 ILE A N 1
ATOM 618 C CA . ILE A 1 85 ? 0.372 -1.109 -3.634 1.00 92.88 85 ILE A CA 1
ATOM 619 C C . ILE A 1 85 ? 1.742 -1.467 -4.177 1.00 92.88 85 ILE A C 1
ATOM 621 O O . ILE A 1 85 ? 2.676 -0.678 -4.059 1.00 92.88 85 ILE A O 1
ATOM 625 N N . PHE A 1 86 ? 1.845 -2.628 -4.807 1.00 91.19 86 PHE A N 1
ATOM 626 C CA . PHE A 1 86 ? 3.024 -3.024 -5.562 1.00 91.19 86 PHE A CA 1
ATOM 627 C C . PHE A 1 86 ? 2.817 -2.636 -7.022 1.00 91.19 86 PHE A C 1
ATOM 629 O O . PHE A 1 86 ? 1.743 -2.872 -7.578 1.00 91.19 86 PHE A O 1
ATOM 636 N N . ARG A 1 87 ? 3.850 -2.073 -7.640 1.00 90.50 87 ARG A N 1
ATOM 637 C CA . ARG A 1 87 ? 3.899 -1.780 -9.076 1.00 90.50 87 ARG A CA 1
ATOM 638 C C . ARG A 1 87 ? 5.117 -2.459 -9.674 1.00 90.50 87 ARG A C 1
ATOM 640 O O . ARG A 1 87 ? 6.124 -2.633 -8.979 1.00 90.50 87 ARG A O 1
ATOM 647 N N . ASP A 1 88 ? 5.004 -2.891 -10.919 1.00 89.12 88 ASP A N 1
ATOM 648 C CA . ASP A 1 88 ? 6.175 -3.329 -11.664 1.00 89.12 88 ASP A CA 1
ATOM 649 C C . ASP A 1 88 ? 7.025 -2.125 -12.095 1.00 89.12 88 ASP A C 1
ATOM 651 O O . ASP A 1 88 ? 6.634 -0.971 -11.919 1.00 89.12 88 ASP A O 1
ATOM 655 N N . ALA A 1 89 ? 8.223 -2.392 -12.619 1.00 87.38 89 ALA A N 1
ATOM 656 C CA . ALA A 1 89 ? 9.180 -1.343 -12.971 1.00 87.38 89 ALA A CA 1
ATOM 657 C C . ALA A 1 89 ? 8.651 -0.368 -14.041 1.00 87.38 89 ALA A C 1
ATOM 659 O O . ALA A 1 89 ? 9.027 0.801 -14.037 1.00 87.38 89 ALA A O 1
ATOM 660 N N . ALA A 1 90 ? 7.780 -0.841 -14.938 1.00 88.44 90 ALA A N 1
ATOM 661 C CA . ALA A 1 90 ? 7.144 -0.022 -15.967 1.00 88.44 90 ALA A CA 1
ATOM 662 C C . ALA A 1 90 ? 5.899 0.731 -15.460 1.00 88.44 90 ALA A C 1
ATOM 664 O O . ALA A 1 90 ? 5.425 1.638 -16.133 1.00 88.44 90 ALA A O 1
ATOM 665 N N . HIS A 1 91 ? 5.403 0.400 -14.260 1.00 85.06 91 HIS A N 1
ATOM 666 C CA . HIS A 1 91 ? 4.145 0.891 -13.691 1.00 85.06 91 HIS A CA 1
ATOM 667 C C . HIS A 1 91 ? 2.885 0.522 -14.499 1.00 85.06 91 HIS A C 1
ATOM 669 O O . HIS A 1 91 ? 1.827 1.111 -14.277 1.00 85.06 91 HIS A O 1
ATOM 675 N N . ASP A 1 92 ? 2.977 -0.483 -15.371 1.00 88.38 92 ASP A N 1
ATOM 676 C CA . ASP A 1 92 ? 1.869 -0.977 -16.196 1.00 88.38 92 ASP A CA 1
ATOM 677 C C . ASP A 1 92 ? 0.975 -1.951 -15.423 1.00 88.38 92 ASP A C 1
ATOM 679 O O . ASP A 1 92 ? -0.209 -2.109 -15.718 1.00 88.38 92 ASP A O 1
ATOM 683 N N . ARG A 1 93 ? 1.523 -2.631 -14.410 1.00 87.06 93 ARG A N 1
ATOM 684 C CA . ARG A 1 93 ? 0.777 -3.601 -13.601 1.00 87.06 93 ARG A CA 1
ATOM 685 C C . ARG A 1 93 ? 0.749 -3.173 -12.144 1.00 87.06 93 ARG A C 1
ATOM 687 O O . ARG A 1 93 ? 1.704 -2.598 -11.621 1.00 87.06 93 ARG A O 1
ATOM 694 N N . GLU A 1 94 ? -0.350 -3.498 -11.459 1.00 89.75 94 GLU A N 1
ATOM 695 C CA . GLU A 1 94 ? -0.542 -3.148 -10.053 1.00 89.75 94 GLU A CA 1
ATOM 696 C C . GLU A 1 94 ? -1.124 -4.313 -9.238 1.00 89.75 94 GLU A C 1
ATOM 698 O O . GLU A 1 94 ? -2.145 -4.916 -9.572 1.00 89.75 94 GLU A O 1
ATOM 703 N N . ILE A 1 95 ? -0.503 -4.618 -8.104 1.00 88.06 95 ILE A N 1
ATOM 704 C CA . ILE A 1 95 ? -1.061 -5.531 -7.107 1.00 88.06 95 ILE A CA 1
ATOM 705 C C . ILE A 1 95 ? -1.454 -4.709 -5.892 1.00 88.06 95 ILE A C 1
ATOM 707 O O . ILE A 1 95 ? -0.642 -3.955 -5.354 1.00 88.06 95 ILE A O 1
ATOM 711 N N . ARG A 1 96 ? -2.692 -4.894 -5.422 1.00 90.50 96 ARG A N 1
ATOM 712 C CA . ARG A 1 96 ? -3.176 -4.249 -4.202 1.00 90.50 96 ARG A CA 1
ATOM 713 C C . ARG A 1 96 ? -3.525 -5.284 -3.156 1.00 90.50 96 ARG A C 1
ATOM 715 O O . ARG A 1 96 ? -4.464 -6.061 -3.320 1.00 90.50 96 ARG A O 1
ATOM 722 N N . VAL A 1 97 ? -2.803 -5.245 -2.047 1.00 89.25 97 VAL A N 1
ATOM 723 C CA . VAL A 1 97 ? -3.127 -6.030 -0.858 1.00 89.25 97 VAL A CA 1
ATOM 724 C C . VAL A 1 97 ? -3.823 -5.109 0.126 1.00 89.25 97 VAL A C 1
ATOM 726 O O . VAL A 1 97 ? -3.318 -4.032 0.432 1.00 89.25 97 VAL A O 1
ATOM 729 N N . ARG A 1 98 ? -5.002 -5.507 0.601 1.00 90.44 98 ARG A N 1
ATOM 730 C CA . ARG A 1 98 ? -5.795 -4.716 1.543 1.00 90.44 98 ARG A CA 1
ATOM 731 C C . ARG A 1 98 ? -6.212 -5.582 2.716 1.00 90.44 98 ARG A C 1
ATOM 733 O O . ARG A 1 98 ? -6.667 -6.706 2.517 1.00 90.44 98 ARG A O 1
ATOM 740 N N . LYS A 1 99 ? -6.113 -5.026 3.918 1.00 89.12 99 LYS A N 1
ATOM 741 C CA . LYS A 1 99 ? -6.741 -5.572 5.122 1.00 89.12 99 LYS A CA 1
ATOM 742 C C . LYS A 1 99 ? -7.604 -4.487 5.737 1.00 89.12 99 LYS A C 1
ATOM 744 O O . LYS A 1 99 ? -7.121 -3.376 5.940 1.00 89.12 99 LYS A O 1
ATOM 749 N N . ALA A 1 100 ? -8.864 -4.808 5.995 1.00 90.12 100 ALA A N 1
ATOM 750 C CA . ALA A 1 100 ? -9.827 -3.902 6.603 1.00 90.12 100 ALA A CA 1
ATOM 751 C C . ALA A 1 100 ? -10.416 -4.487 7.887 1.00 90.12 100 ALA A C 1
ATOM 753 O O . ALA A 1 100 ? -10.382 -5.703 8.100 1.00 90.12 100 ALA A O 1
ATOM 754 N N . VAL A 1 101 ? -11.003 -3.638 8.725 1.00 85.50 101 VAL A N 1
ATOM 755 C CA . VAL A 1 101 ? -11.776 -4.100 9.885 1.00 85.50 101 VAL A CA 1
ATOM 756 C C . VAL A 1 101 ? -12.864 -5.078 9.427 1.00 85.50 101 VAL A C 1
ATOM 758 O O . VAL A 1 101 ? -13.546 -4.845 8.431 1.00 85.50 101 VAL A O 1
ATOM 761 N N . GLY A 1 102 ? -12.987 -6.212 10.121 1.00 75.88 102 GLY A N 1
ATOM 762 C CA . GLY A 1 102 ? -13.961 -7.259 9.794 1.00 75.88 102 GLY A CA 1
ATOM 763 C C . GLY A 1 102 ? -13.634 -8.097 8.551 1.00 75.88 102 GLY A C 1
ATOM 764 O O . GLY A 1 102 ? -14.366 -9.040 8.256 1.00 75.88 102 GLY A O 1
ATOM 765 N N . SER A 1 103 ? -12.541 -7.812 7.831 1.00 64.06 103 SER A N 1
ATOM 766 C CA . SER A 1 103 ? -12.028 -8.756 6.834 1.00 64.06 103 SER A CA 1
ATOM 767 C C . SER A 1 103 ? -11.407 -9.956 7.553 1.00 64.06 103 SER A C 1
ATOM 769 O O . SER A 1 103 ? -10.617 -9.786 8.481 1.00 64.06 103 SER A O 1
ATOM 771 N N . GLY A 1 104 ? -11.809 -11.169 7.158 1.00 62.94 104 GLY A N 1
ATOM 772 C CA . GLY A 1 104 ? -11.149 -12.403 7.589 1.00 62.94 104 GLY A CA 1
ATOM 773 C C . GLY A 1 104 ? -9.700 -12.477 7.089 1.00 62.94 104 GLY A C 1
ATOM 774 O O . GLY A 1 104 ? -9.113 -11.474 6.685 1.00 62.94 104 GLY A O 1
ATOM 775 N N . GLU A 1 105 ? -9.117 -13.673 7.089 1.00 60.78 105 GLU A N 1
ATOM 776 C CA . GLU A 1 105 ? -7.752 -13.900 6.590 1.00 60.78 105 GLU A CA 1
ATOM 777 C C . GLU A 1 105 ? -7.509 -13.248 5.208 1.00 60.78 105 GLU A C 1
ATOM 779 O O . GLU A 1 105 ? -8.389 -13.216 4.338 1.00 60.78 105 GLU A O 1
ATOM 784 N N . MET A 1 106 ? -6.306 -12.693 5.032 1.00 58.88 106 MET A N 1
ATOM 785 C CA . MET A 1 106 ? -5.903 -11.862 3.891 1.00 58.88 106 MET A CA 1
ATOM 786 C C . MET A 1 106 ? -6.170 -12.538 2.536 1.00 58.88 106 MET A C 1
ATOM 788 O O . MET A 1 106 ? -5.755 -13.670 2.304 1.00 58.88 106 MET A O 1
ATOM 792 N N . LYS A 1 107 ? -6.772 -11.800 1.589 1.00 55.69 107 LYS A N 1
ATOM 793 C CA . LYS A 1 107 ? -6.884 -12.210 0.178 1.00 55.69 107 LYS A CA 1
ATOM 794 C C . LYS A 1 107 ? -6.054 -11.280 -0.710 1.00 55.69 107 LYS A C 1
ATOM 796 O O . LYS A 1 107 ? -6.312 -10.080 -0.771 1.00 55.69 107 LYS A O 1
ATOM 801 N N . GLN A 1 108 ? -5.058 -11.833 -1.400 1.00 56.06 108 GLN A N 1
ATOM 802 C CA . GLN A 1 108 ? -4.277 -11.132 -2.422 1.00 56.06 108 GLN A CA 1
ATOM 803 C C . GLN A 1 108 ? -5.187 -10.806 -3.620 1.00 56.06 108 GLN A C 1
ATOM 805 O O . GLN A 1 108 ? -5.783 -11.718 -4.192 1.00 56.06 108 GLN A O 1
ATOM 810 N N . LEU A 1 109 ? -5.290 -9.535 -4.025 1.00 57.81 109 LEU A N 1
ATOM 811 C CA . LEU A 1 109 ? -6.028 -9.136 -5.228 1.00 57.81 109 LEU A CA 1
ATOM 812 C C . LEU A 1 109 ? -5.058 -8.566 -6.270 1.00 57.81 109 LEU A C 1
ATOM 814 O O . LEU A 1 109 ? -4.519 -7.469 -6.115 1.00 57.81 109 LEU A O 1
ATOM 818 N N . VAL A 1 110 ? -4.838 -9.319 -7.347 1.00 53.84 110 VAL A N 1
ATOM 819 C CA . VAL A 1 110 ? -4.074 -8.866 -8.517 1.00 53.84 110 VAL A CA 1
ATOM 820 C C . VAL A 1 110 ? -5.042 -8.162 -9.464 1.00 53.84 110 VAL A C 1
ATOM 822 O O . VAL A 1 110 ? -6.043 -8.758 -9.864 1.00 53.84 110 VAL A O 1
ATOM 825 N N . LYS A 1 111 ? -4.777 -6.898 -9.811 1.00 53.03 111 LYS A N 1
ATOM 826 C CA . LYS A 1 111 ? -5.561 -6.165 -10.811 1.00 53.03 111 LYS A CA 1
ATOM 827 C C . LYS A 1 111 ? -4.652 -5.790 -11.972 1.00 53.03 111 LYS A C 1
ATOM 829 O O . LYS A 1 111 ? -3.742 -4.989 -11.822 1.00 53.03 111 LYS A O 1
ATOM 834 N N . ASN A 1 112 ? -4.930 -6.332 -13.150 1.00 42.25 112 ASN A N 1
ATOM 835 C CA . ASN A 1 112 ? -4.287 -5.840 -14.361 1.00 42.25 112 ASN A CA 1
ATOM 836 C C . ASN A 1 112 ? -4.911 -4.481 -14.689 1.00 42.25 112 ASN A C 1
ATOM 838 O O . ASN A 1 112 ? -6.086 -4.422 -15.051 1.00 42.25 112 ASN A O 1
ATOM 842 N N . VAL A 1 113 ? -4.154 -3.405 -14.497 1.00 48.41 113 VAL A N 1
ATOM 843 C CA . VAL A 1 113 ? -4.501 -2.099 -15.059 1.00 48.41 113 VAL A CA 1
ATOM 844 C C . VAL A 1 113 ? -4.097 -2.180 -16.536 1.00 48.41 113 VAL A C 1
ATOM 846 O O . VAL A 1 113 ? -2.998 -2.628 -16.840 1.00 48.41 113 VAL A O 1
ATOM 849 N N . ARG A 1 114 ? -5.032 -1.914 -17.449 1.00 43.41 114 ARG A N 1
ATOM 850 C CA . ARG A 1 114 ? -4.778 -1.774 -18.889 1.00 43.41 114 ARG A CA 1
ATOM 851 C C . ARG A 1 114 ? -5.005 -0.325 -19.269 1.00 43.41 114 ARG A C 1
ATOM 853 O O . ARG A 1 114 ? -5.899 0.281 -18.632 1.00 43.41 114 ARG A O 1
#